Protein AF-A0Y1J6-F1 (afdb_monomer)

Structure (mmCIF, N/CA/C/O backbone):
data_AF-A0Y1J6-F1
#
_entry.id   AF-A0Y1J6-F1
#
loop_
_atom_site.group_PDB
_atom_site.id
_atom_site.type_symbol
_atom_site.label_atom_id
_atom_site.label_alt_id
_atom_site.label_comp_id
_atom_site.label_asym_id
_atom_site.label_entity_id
_atom_site.label_seq_id
_atom_site.pdbx_PDB_ins_code
_atom_site.Cartn_x
_atom_site.Cartn_y
_atom_site.Cartn_z
_atom_site.occupancy
_atom_site.B_iso_or_equiv
_atom_site.auth_seq_id
_atom_site.auth_comp_id
_atom_site.auth_asym_id
_atom_site.auth_atom_id
_atom_site.pdbx_PDB_model_num
ATOM 1 N N . MET A 1 1 ? 38.953 28.606 -40.726 1.00 48.06 1 MET A N 1
ATOM 2 C CA . MET A 1 1 ? 37.551 28.859 -40.317 1.00 48.06 1 MET A CA 1
ATOM 3 C C . MET A 1 1 ? 36.926 27.538 -39.871 1.00 48.06 1 MET A C 1
ATOM 5 O O . MET A 1 1 ? 36.083 26.990 -40.555 1.00 48.06 1 MET A O 1
ATOM 9 N N . THR A 1 2 ? 37.411 26.967 -38.768 1.00 53.91 2 THR A N 1
ATOM 10 C CA . THR A 1 2 ? 37.114 25.561 -38.401 1.00 53.91 2 THR A CA 1
ATOM 11 C C . THR A 1 2 ? 36.834 25.373 -36.909 1.00 53.91 2 THR A C 1
ATOM 13 O O . THR A 1 2 ? 36.239 24.378 -36.522 1.00 53.91 2 THR A O 1
ATOM 16 N N . MET A 1 3 ? 37.173 26.354 -36.065 1.00 52.91 3 MET A N 1
ATOM 17 C CA . MET A 1 3 ? 37.076 26.219 -34.605 1.00 52.91 3 MET A CA 1
ATOM 18 C C . MET A 1 3 ? 35.725 26.668 -34.017 1.00 52.91 3 MET A C 1
ATOM 20 O O . MET A 1 3 ? 35.351 26.211 -32.945 1.00 52.91 3 MET A O 1
ATOM 24 N N . ARG A 1 4 ? 34.966 27.523 -34.727 1.00 52.78 4 ARG A N 1
ATOM 25 C CA . ARG A 1 4 ? 33.652 28.041 -34.278 1.00 52.78 4 ARG A CA 1
ATOM 26 C C . ARG A 1 4 ? 32.483 27.077 -34.512 1.00 52.78 4 ARG A C 1
ATOM 28 O O . ARG A 1 4 ? 31.479 27.169 -33.819 1.00 52.78 4 ARG A O 1
ATOM 35 N N . PHE A 1 5 ? 32.611 26.149 -35.463 1.00 53.53 5 PHE A N 1
ATOM 36 C CA . PHE A 1 5 ? 31.568 25.153 -35.745 1.00 53.53 5 PHE A CA 1
ATOM 37 C C . PHE A 1 5 ? 31.567 24.000 -34.732 1.00 53.53 5 PHE A C 1
ATOM 39 O O . PHE A 1 5 ? 30.508 23.480 -34.400 1.00 53.53 5 PHE A O 1
ATOM 46 N N . ILE A 1 6 ? 32.735 23.647 -34.184 1.00 56.94 6 ILE A N 1
ATOM 47 C CA . ILE A 1 6 ? 32.866 22.564 -33.197 1.00 56.94 6 ILE A CA 1
ATOM 48 C C . ILE A 1 6 ? 32.250 22.976 -31.852 1.00 56.94 6 ILE A C 1
ATOM 50 O O . ILE A 1 6 ? 31.594 22.170 -31.200 1.00 56.94 6 ILE A O 1
ATOM 54 N N . THR A 1 7 ? 32.382 24.246 -31.460 1.00 55.66 7 THR A N 1
ATOM 55 C CA . THR A 1 7 ? 31.816 24.762 -30.201 1.00 55.66 7 THR A CA 1
ATOM 56 C C . THR A 1 7 ? 30.287 24.768 -30.205 1.00 55.66 7 THR A C 1
ATOM 58 O O . THR A 1 7 ? 29.681 24.489 -29.178 1.00 55.66 7 THR A O 1
ATOM 61 N N . LEU A 1 8 ? 29.658 25.025 -31.357 1.00 53.34 8 LEU A N 1
ATOM 62 C CA . LEU A 1 8 ? 28.199 24.974 -31.508 1.00 53.34 8 LEU A CA 1
ATOM 63 C C . LEU A 1 8 ? 27.651 23.540 -31.518 1.00 53.34 8 LEU A C 1
ATOM 65 O O . LEU A 1 8 ? 26.536 23.327 -31.052 1.00 53.34 8 LEU A O 1
ATOM 69 N N . LEU A 1 9 ? 28.432 22.551 -31.970 1.00 50.94 9 LEU A N 1
ATOM 70 C CA . LEU A 1 9 ? 28.011 21.144 -31.975 1.00 50.94 9 LEU A CA 1
ATOM 71 C C . LEU A 1 9 ? 27.946 20.536 -30.561 1.00 50.94 9 LEU A C 1
ATOM 73 O O . LEU A 1 9 ? 27.081 19.708 -30.288 1.00 50.94 9 LEU A O 1
ATOM 77 N N . PHE A 1 10 ? 28.813 20.979 -29.644 1.00 53.00 10 PHE A N 1
ATOM 78 C CA . PHE A 1 10 ? 28.812 20.513 -28.250 1.00 53.00 10 PHE A CA 1
ATOM 79 C C . PHE A 1 10 ? 27.640 21.051 -27.413 1.00 53.00 10 PHE A C 1
ATOM 81 O O . PHE A 1 10 ? 27.283 20.440 -26.410 1.00 53.00 10 PHE A O 1
ATOM 88 N N . ILE A 1 11 ? 27.009 22.155 -27.826 1.00 54.38 11 ILE A N 1
ATOM 89 C CA . ILE A 1 11 ? 25.882 22.761 -27.094 1.00 54.38 11 ILE A CA 1
ATOM 90 C C . ILE A 1 11 ? 24.566 22.005 -27.357 1.00 54.38 11 ILE A C 1
ATOM 92 O O . ILE A 1 11 ? 23.666 22.041 -26.526 1.00 54.38 11 ILE A O 1
ATOM 96 N N . PHE A 1 12 ? 24.460 21.256 -28.460 1.00 49.25 12 PHE A N 1
ATOM 97 C CA . PHE A 1 12 ? 23.257 20.471 -28.771 1.00 49.25 12 PHE A CA 1
ATOM 98 C C . PHE A 1 12 ? 23.216 19.081 -28.115 1.00 49.25 12 PHE A C 1
ATOM 100 O O . PHE A 1 12 ? 22.164 18.448 -28.121 1.00 49.25 12 PHE A O 1
ATOM 107 N N . PHE A 1 13 ? 24.313 18.612 -27.508 1.00 49.22 13 PHE A N 1
ATOM 108 C CA . PHE A 1 13 ? 24.362 17.309 -26.824 1.00 49.22 13 PHE A CA 1
ATOM 109 C C . PHE A 1 13 ? 24.054 17.365 -25.317 1.00 49.22 13 PHE A C 1
ATOM 111 O O . PHE A 1 13 ? 23.983 16.321 -24.677 1.00 49.22 13 PHE A O 1
ATOM 118 N N . SER A 1 14 ? 23.848 18.547 -24.729 1.00 48.97 14 SER A N 1
ATOM 119 C CA . SER A 1 14 ? 23.597 18.691 -23.283 1.00 48.97 14 SER A CA 1
ATOM 120 C C . SER A 1 14 ? 22.126 18.559 -22.874 1.00 48.97 14 SER A C 1
ATOM 122 O O . SER A 1 14 ? 21.812 18.632 -21.687 1.00 48.97 14 SER A O 1
ATOM 124 N N . ALA A 1 15 ? 21.207 18.363 -23.820 1.00 54.06 15 ALA A N 1
ATOM 125 C CA . ALA A 1 15 ? 19.787 18.574 -23.576 1.00 54.06 15 ALA A CA 1
ATOM 126 C C . ALA A 1 15 ? 18.942 17.295 -23.575 1.00 54.06 15 ALA A C 1
ATOM 128 O O . ALA A 1 15 ? 17.919 17.315 -24.235 1.00 54.06 15 ALA A O 1
ATOM 129 N N . GLN A 1 16 ? 19.313 16.228 -22.849 1.00 51.94 16 GLN A N 1
ATOM 130 C CA . GLN A 1 16 ? 18.359 15.203 -22.359 1.00 51.94 16 GLN A CA 1
ATOM 131 C C . GLN A 1 16 ? 18.864 14.510 -21.079 1.00 51.94 16 GLN A C 1
ATOM 133 O O . GLN A 1 16 ? 18.889 13.287 -20.989 1.00 51.94 16 GLN A O 1
ATOM 138 N N . VAL A 1 17 ? 19.248 15.266 -20.046 1.00 52.53 17 VAL A N 1
ATOM 139 C CA . VAL A 1 17 ? 19.190 14.701 -18.687 1.00 52.53 17 VAL A CA 1
ATOM 140 C C . VAL A 1 17 ? 17.730 14.810 -18.253 1.00 52.53 17 VAL A C 1
ATOM 142 O O . VAL A 1 17 ? 17.338 15.766 -17.589 1.00 52.53 17 VAL A O 1
ATOM 145 N N . LEU A 1 18 ? 16.892 13.876 -18.713 1.00 56.00 18 LEU A N 1
ATOM 146 C CA . LEU A 1 18 ? 15.540 13.681 -18.186 1.00 56.00 18 LEU A CA 1
ATOM 147 C C . LEU A 1 18 ? 15.687 13.106 -16.772 1.00 56.00 18 LEU A C 1
ATOM 149 O O . LEU A 1 18 ? 15.519 11.916 -16.539 1.00 56.00 18 LEU A O 1
ATOM 153 N N . ALA A 1 19 ? 16.092 13.952 -15.826 1.00 59.06 19 ALA A N 1
ATOM 154 C CA . ALA A 1 19 ? 15.941 13.653 -14.416 1.00 59.06 19 ALA A CA 1
ATOM 155 C C . ALA A 1 19 ? 14.443 13.701 -14.125 1.00 59.06 19 ALA A C 1
ATOM 157 O O . ALA A 1 19 ? 13.780 14.708 -14.379 1.00 59.06 19 ALA A O 1
ATOM 158 N N . CYS A 1 20 ? 13.890 12.596 -13.652 1.00 66.75 20 CYS A N 1
ATOM 159 C CA . CYS A 1 20 ? 12.487 12.559 -13.318 1.00 66.75 20 CYS A CA 1
ATOM 160 C C . CYS A 1 20 ? 12.248 13.335 -12.005 1.00 66.75 20 CYS A C 1
ATOM 162 O O . CYS A 1 20 ? 12.840 13.029 -10.972 1.00 66.75 20 CYS A O 1
ATOM 164 N N . PHE A 1 21 ? 11.425 14.389 -12.065 1.00 69.94 21 PHE A N 1
ATOM 165 C CA . PHE A 1 21 ?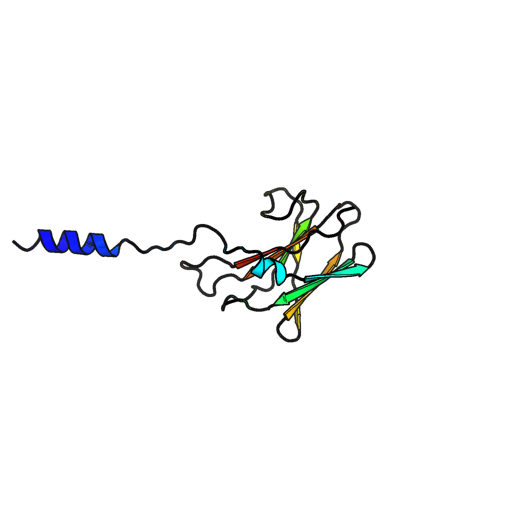 11.213 15.329 -10.952 1.00 69.94 21 PHE A CA 1
ATOM 166 C C . PHE A 1 21 ? 10.139 14.875 -9.953 1.00 69.94 21 PHE A C 1
ATOM 168 O O . PHE A 1 21 ? 10.092 15.395 -8.839 1.00 69.94 21 PHE A O 1
ATOM 175 N N . ALA A 1 22 ? 9.263 13.942 -10.340 1.00 80.75 22 ALA A N 1
ATOM 176 C CA . ALA A 1 22 ? 8.158 13.480 -9.508 1.00 80.75 22 ALA A CA 1
ATOM 177 C C . ALA A 1 22 ? 7.714 12.056 -9.886 1.00 80.75 22 ALA A C 1
ATOM 179 O O . ALA A 1 22 ? 7.733 11.719 -11.071 1.00 80.75 22 ALA A O 1
ATOM 180 N N . PRO A 1 23 ? 7.270 11.238 -8.913 1.00 85.81 23 PRO A N 1
ATOM 181 C CA . PRO A 1 23 ? 6.739 9.906 -9.180 1.00 85.81 23 PRO A CA 1
ATOM 182 C C . PRO A 1 23 ? 5.580 9.912 -10.176 1.00 85.81 23 PRO A C 1
ATOM 184 O O . PRO A 1 23 ? 4.790 10.855 -10.216 1.00 85.81 23 PRO A O 1
ATOM 187 N N . ILE A 1 24 ? 5.451 8.822 -10.929 1.00 91.00 24 ILE A N 1
ATOM 188 C CA . ILE A 1 24 ? 4.322 8.600 -11.834 1.00 91.00 24 ILE A CA 1
ATOM 189 C C . ILE A 1 24 ? 3.114 8.188 -10.980 1.00 91.00 24 ILE A C 1
ATOM 191 O O . ILE A 1 24 ? 3.209 7.250 -10.190 1.00 91.00 24 ILE A O 1
ATOM 195 N N . GLN A 1 25 ? 1.997 8.904 -11.112 1.00 92.44 25 GLN A N 1
ATOM 196 C CA . GLN A 1 25 ? 0.768 8.713 -10.330 1.00 92.44 25 GLN A CA 1
ATOM 197 C C . GLN A 1 25 ? -0.454 8.798 -11.248 1.00 92.44 25 GLN A C 1
ATOM 199 O O . GLN A 1 25 ? -0.391 9.454 -12.288 1.00 92.44 25 GLN A O 1
ATOM 204 N N . GLY A 1 26 ? -1.565 8.178 -10.850 1.00 93.19 26 GLY A N 1
ATOM 205 C CA . GLY A 1 26 ? -2.795 8.149 -11.641 1.00 93.19 26 GLY A CA 1
ATOM 206 C C . GLY A 1 26 ? -3.842 7.207 -11.051 1.00 93.19 26 GLY A C 1
ATOM 207 O O . GLY A 1 26 ? -3.508 6.267 -10.323 1.00 93.19 26 GLY A O 1
ATOM 208 N N . GLU A 1 27 ? -5.117 7.453 -11.361 1.00 95.12 27 GLU A N 1
ATOM 209 C CA . GLU A 1 27 ? -6.235 6.619 -10.894 1.00 95.12 27 GLU A CA 1
ATOM 210 C C . GLU A 1 27 ? -6.100 5.165 -11.363 1.00 95.12 27 GLU A C 1
ATOM 212 O O . GLU A 1 27 ? -6.519 4.237 -10.669 1.00 95.12 27 GLU A O 1
ATOM 217 N N . GLU A 1 28 ? -5.469 4.955 -12.518 1.00 96.50 28 GLU A N 1
ATOM 218 C CA . GLU A 1 28 ? -5.164 3.640 -13.064 1.00 96.50 28 GLU A CA 1
ATOM 219 C C . GLU A 1 28 ? -4.228 2.824 -12.165 1.00 96.50 28 GLU A C 1
ATOM 221 O O . GLU A 1 28 ? -4.359 1.603 -12.125 1.00 96.50 28 GLU A O 1
ATOM 226 N N . PHE A 1 29 ? -3.331 3.470 -11.412 1.00 96.19 29 PHE A N 1
ATOM 227 C CA . PHE A 1 29 ? -2.421 2.804 -10.476 1.00 96.19 29 PHE A CA 1
ATOM 228 C C . PHE A 1 29 ? -3.056 2.641 -9.094 1.00 96.19 29 PHE A C 1
ATOM 230 O O . PHE A 1 29 ? -2.893 1.597 -8.461 1.00 96.19 29 PHE A O 1
ATOM 237 N N . ASP A 1 30 ? -3.846 3.621 -8.653 1.00 96.62 30 ASP A N 1
ATOM 238 C CA . ASP A 1 30 ? -4.653 3.524 -7.431 1.00 96.62 30 ASP A CA 1
ATOM 239 C C . ASP A 1 30 ? -5.616 2.331 -7.483 1.00 96.62 30 ASP A C 1
ATOM 241 O O . ASP A 1 30 ? -5.766 1.592 -6.508 1.00 96.62 30 ASP A O 1
ATOM 245 N N . ALA A 1 31 ? -6.240 2.101 -8.642 1.00 97.00 31 ALA A N 1
ATOM 246 C CA . ALA A 1 31 ? -7.169 0.995 -8.859 1.00 97.00 31 ALA A CA 1
ATOM 247 C C . ALA A 1 31 ? -6.524 -0.395 -8.694 1.00 97.00 31 ALA A C 1
ATOM 249 O O . ALA A 1 31 ? -7.236 -1.373 -8.453 1.00 97.00 31 ALA A O 1
ATOM 250 N N . LEU A 1 32 ? -5.194 -0.495 -8.796 1.00 97.50 32 LEU A N 1
ATOM 251 C CA . LEU A 1 32 ? -4.454 -1.748 -8.624 1.00 97.50 32 LEU A CA 1
ATOM 252 C C . LEU A 1 32 ? -4.259 -2.128 -7.153 1.00 97.50 32 LEU A C 1
ATOM 254 O O . LEU A 1 32 ? -3.969 -3.291 -6.866 1.00 97.50 32 LEU A O 1
ATOM 258 N N . VAL A 1 33 ? -4.399 -1.175 -6.226 1.00 97.62 33 VAL A N 1
ATOM 259 C CA . VAL A 1 33 ? -4.164 -1.389 -4.794 1.00 97.62 33 VAL A CA 1
ATOM 260 C C . VAL A 1 33 ? -5.482 -1.698 -4.095 1.00 97.62 33 VAL A C 1
ATOM 262 O O . VAL A 1 33 ? -6.243 -0.814 -3.691 1.00 97.62 33 VAL A O 1
ATOM 265 N N . VAL A 1 34 ? -5.753 -2.989 -3.922 1.00 97.75 34 VAL A N 1
ATOM 266 C CA . VAL A 1 34 ? -7.015 -3.475 -3.365 1.00 97.75 34 VAL A CA 1
ATOM 267 C C . VAL A 1 34 ? -6.858 -3.750 -1.876 1.00 97.75 34 VAL A C 1
ATOM 269 O O . VAL A 1 34 ? -5.981 -4.507 -1.465 1.00 97.75 34 VAL A O 1
ATOM 272 N N . ILE A 1 35 ? -7.751 -3.180 -1.063 1.00 97.44 35 ILE A N 1
ATOM 273 C CA . ILE A 1 35 ? -7.876 -3.491 0.365 1.00 97.44 35 ILE A CA 1
ATOM 274 C C . ILE A 1 35 ? -9.236 -4.126 0.626 1.00 97.44 35 ILE A C 1
ATOM 276 O O . ILE A 1 35 ? -10.267 -3.615 0.192 1.00 97.44 35 ILE A O 1
ATOM 280 N N . THR A 1 36 ? -9.234 -5.217 1.385 1.00 97.38 36 THR A N 1
ATOM 281 C CA . THR A 1 36 ? -10.436 -5.917 1.840 1.00 97.38 36 THR A CA 1
ATOM 282 C C . THR A 1 36 ? -10.448 -5.971 3.363 1.00 97.38 36 THR A C 1
ATOM 284 O O . THR A 1 36 ? -9.455 -6.336 3.990 1.00 97.38 36 THR A O 1
ATOM 287 N N . LYS A 1 37 ? -11.574 -5.607 3.983 1.00 96.56 37 LYS A N 1
ATOM 288 C CA . LYS A 1 37 ? -11.756 -5.734 5.434 1.00 96.56 37 LYS A CA 1
ATOM 289 C C . LYS A 1 37 ? -12.027 -7.198 5.780 1.00 96.56 37 LYS A C 1
ATOM 291 O O . LYS A 1 37 ? -12.987 -7.772 5.278 1.00 96.56 37 LYS A O 1
ATOM 296 N N . ILE A 1 38 ? -11.202 -7.772 6.650 1.00 97.25 38 ILE A N 1
ATOM 297 C CA . ILE A 1 38 ? -11.288 -9.180 7.080 1.00 97.25 38 ILE A CA 1
ATOM 298 C C . ILE A 1 38 ? -11.563 -9.326 8.583 1.00 97.25 38 ILE A C 1
ATOM 300 O O . ILE A 1 38 ? -11.759 -10.428 9.082 1.00 97.25 38 ILE A O 1
ATOM 304 N N . GLY A 1 39 ? -11.610 -8.215 9.320 1.00 94.19 39 GLY A N 1
ATOM 305 C CA . GLY A 1 39 ? -11.979 -8.199 10.730 1.00 94.19 39 GLY A CA 1
ATOM 306 C C . GLY A 1 39 ? -12.140 -6.786 11.281 1.00 94.19 39 GLY A C 1
ATOM 307 O O . GLY A 1 39 ? -12.093 -5.790 10.550 1.00 94.19 39 GLY A O 1
ATOM 308 N N . LYS A 1 40 ? -12.326 -6.681 12.600 1.00 91.94 40 LYS A N 1
ATOM 309 C CA . LYS A 1 40 ? -12.337 -5.383 13.285 1.00 91.94 40 LYS A CA 1
ATOM 310 C C . LYS A 1 40 ? -10.939 -4.773 13.202 1.00 91.94 40 LYS A C 1
ATOM 312 O O . LYS A 1 40 ? -9.992 -5.351 13.720 1.00 91.94 40 LYS A O 1
ATOM 317 N N . ASN A 1 41 ? -10.828 -3.629 12.531 1.00 93.00 41 ASN A N 1
ATOM 318 C CA . ASN A 1 41 ? -9.566 -2.944 12.239 1.00 93.00 41 ASN A CA 1
ATOM 319 C C . ASN A 1 41 ? -8.516 -3.817 11.524 1.00 93.00 41 ASN A C 1
ATOM 321 O O . ASN A 1 41 ? -7.345 -3.445 11.503 1.00 93.00 41 ASN A O 1
ATOM 325 N N . HIS A 1 42 ? -8.919 -4.948 10.937 1.00 96.56 42 HIS A N 1
ATOM 326 C CA . HIS A 1 42 ? -8.025 -5.904 10.290 1.00 96.56 42 HIS A CA 1
ATOM 327 C C . HIS A 1 42 ? -8.344 -6.001 8.799 1.00 96.56 42 HIS A C 1
ATOM 329 O O . HIS A 1 42 ? -9.508 -6.165 8.410 1.00 96.56 42 HIS A O 1
ATOM 335 N N . TYR A 1 43 ? -7.308 -5.882 7.974 1.00 97.75 43 TYR A N 1
ATOM 336 C CA . TYR A 1 43 ? -7.429 -5.709 6.536 1.00 97.75 43 TYR A CA 1
ATOM 337 C C . TYR A 1 43 ? -6.408 -6.580 5.807 1.00 97.75 43 TYR A C 1
ATOM 339 O O . TYR A 1 43 ? -5.233 -6.595 6.167 1.00 97.75 43 TYR A O 1
ATOM 347 N N . SER A 1 44 ? -6.848 -7.254 4.748 1.00 97.75 44 SER A N 1
ATOM 348 C CA . SER A 1 44 ? -5.963 -7.862 3.758 1.00 97.75 44 SER A CA 1
ATOM 349 C C . SER A 1 44 ? -5.781 -6.913 2.583 1.00 97.75 44 SER A C 1
ATOM 351 O O . SER A 1 44 ? -6.708 -6.185 2.220 1.00 97.75 44 SER A O 1
ATOM 353 N N . TYR A 1 45 ? -4.623 -6.961 1.942 1.00 98.06 45 TYR A N 1
ATOM 354 C CA . TYR A 1 45 ? -4.343 -6.173 0.751 1.00 98.06 45 TYR A CA 1
ATOM 355 C C . TYR A 1 45 ? -3.676 -7.007 -0.333 1.00 98.06 45 TYR A C 1
ATOM 357 O O . TYR A 1 45 ? -2.946 -7.960 -0.045 1.00 98.06 45 TYR A O 1
ATOM 365 N N . GLU A 1 46 ? -3.923 -6.628 -1.583 1.00 98.06 46 GLU A N 1
ATOM 366 C CA . GLU A 1 46 ? -3.224 -7.180 -2.734 1.00 98.06 46 GLU A CA 1
ATOM 367 C C . GLU A 1 46 ? -3.009 -6.146 -3.842 1.00 98.06 46 GLU A C 1
ATOM 369 O O . GLU A 1 46 ? -3.792 -5.209 -3.996 1.00 98.06 46 GLU A O 1
ATOM 374 N N . PHE A 1 47 ? -1.939 -6.340 -4.612 1.00 98.12 47 PHE A N 1
ATOM 375 C CA . PHE A 1 47 ? -1.608 -5.555 -5.801 1.00 98.12 47 PHE A CA 1
ATOM 376 C C . PHE A 1 47 ? -0.665 -6.348 -6.733 1.00 98.12 47 PHE A C 1
ATOM 378 O O . PHE A 1 47 ? -0.102 -7.370 -6.320 1.00 98.12 47 PHE A O 1
ATOM 385 N N . PRO A 1 48 ? -0.496 -5.939 -8.003 1.00 97.25 48 PRO A N 1
ATOM 386 C CA . PRO A 1 48 ? 0.415 -6.598 -8.940 1.00 97.25 48 PRO A CA 1
ATOM 387 C C . PRO A 1 48 ? 1.881 -6.518 -8.502 1.00 97.25 48 PRO A C 1
ATOM 389 O O . PRO A 1 48 ? 2.345 -5.474 -8.048 1.00 97.25 48 PRO A O 1
ATOM 392 N N . LEU A 1 49 ? 2.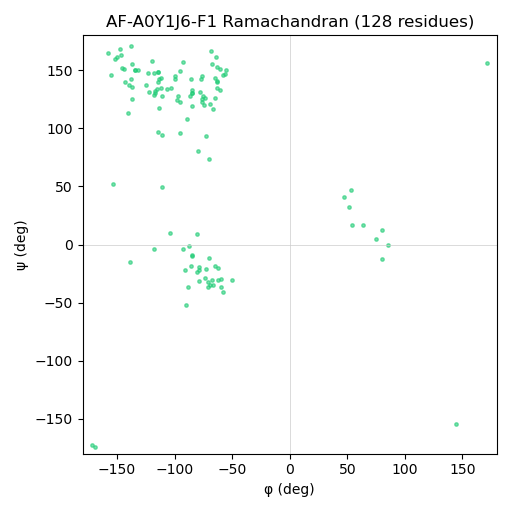642 -7.597 -8.701 1.00 96.31 49 LEU A N 1
ATOM 393 C CA . LEU A 1 49 ? 4.094 -7.585 -8.483 1.00 96.31 49 LEU A CA 1
ATOM 394 C C . LEU A 1 49 ? 4.810 -6.559 -9.373 1.00 96.31 49 LEU A C 1
ATOM 396 O O . LEU A 1 49 ? 5.776 -5.928 -8.943 1.00 96.31 49 LEU A O 1
ATOM 400 N N . GLU A 1 50 ? 4.328 -6.405 -10.602 1.00 95.44 50 GLU A N 1
ATOM 401 C CA . GLU A 1 50 ? 4.941 -5.585 -11.638 1.00 95.44 50 GLU A CA 1
ATOM 402 C C . GLU A 1 50 ? 3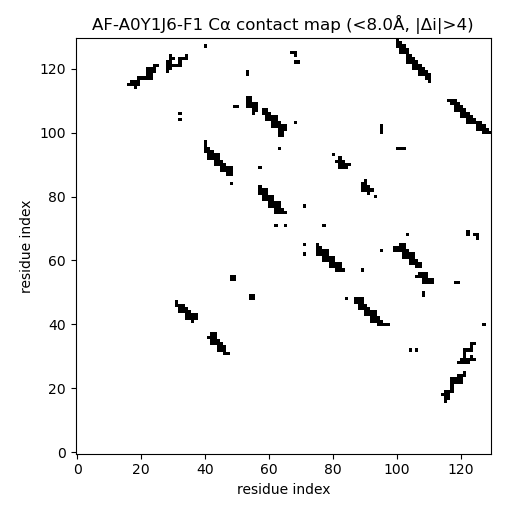.877 -4.783 -12.393 1.00 95.44 50 GLU A C 1
ATOM 404 O O . GLU A 1 50 ? 2.782 -5.286 -12.656 1.00 95.44 50 GLU A O 1
ATOM 409 N N . VAL A 1 51 ? 4.212 -3.544 -12.750 1.00 94.38 51 VAL A N 1
ATOM 410 C CA . VAL A 1 51 ? 3.385 -2.647 -13.564 1.00 94.38 51 VAL A CA 1
ATOM 411 C C . VAL A 1 51 ? 4.282 -1.961 -14.588 1.00 94.38 51 VAL A C 1
ATOM 413 O O . VAL A 1 51 ? 5.272 -1.341 -14.221 1.00 94.38 51 VAL A O 1
ATOM 416 N N . ASN A 1 52 ? 3.952 -2.057 -15.879 1.00 91.75 52 ASN A N 1
ATOM 417 C CA . ASN A 1 52 ? 4.701 -1.412 -16.971 1.00 91.75 52 ASN A CA 1
ATOM 418 C C . ASN A 1 52 ? 6.224 -1.694 -16.963 1.00 91.75 52 ASN A C 1
ATOM 420 O O . ASN A 1 52 ? 7.011 -0.833 -17.350 1.00 91.75 52 ASN A O 1
ATOM 424 N N . GLY A 1 53 ? 6.653 -2.878 -16.507 1.00 89.38 53 GLY A N 1
ATOM 425 C CA . GLY A 1 53 ? 8.074 -3.233 -16.381 1.00 89.38 53 GLY A CA 1
ATOM 426 C C . GLY A 1 53 ? 8.743 -2.797 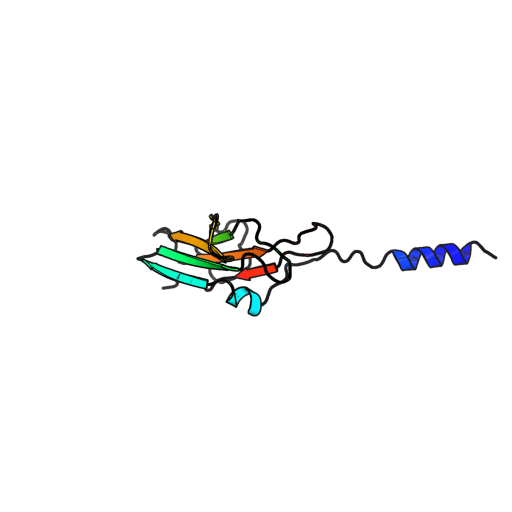-15.070 1.00 89.38 53 GLY A C 1
ATOM 427 O O . GLY A 1 53 ? 9.930 -3.063 -14.878 1.00 89.38 53 GLY A O 1
ATOM 428 N N . TYR A 1 54 ? 8.009 -2.142 -14.166 1.00 92.62 54 TYR A N 1
ATOM 429 C CA . TYR A 1 54 ? 8.478 -1.721 -12.846 1.00 92.62 54 TYR A CA 1
ATOM 430 C C . TYR A 1 54 ? 8.034 -2.733 -11.797 1.00 92.62 54 TYR A C 1
ATOM 432 O O . TYR A 1 54 ? 6.842 -3.009 -11.665 1.00 92.62 54 TYR A O 1
ATOM 440 N N . LYS A 1 55 ? 8.981 -3.273 -11.028 1.00 93.06 55 LYS A N 1
ATOM 441 C CA . LYS A 1 55 ? 8.727 -4.321 -10.032 1.00 93.06 55 LYS A CA 1
ATOM 442 C C . LYS A 1 55 ? 8.727 -3.730 -8.627 1.00 93.06 55 LYS A C 1
ATOM 444 O O . LYS A 1 55 ? 9.626 -2.968 -8.293 1.00 93.06 55 LYS A O 1
ATOM 449 N N . ASN A 1 56 ? 7.752 -4.099 -7.796 1.00 93.75 56 ASN A N 1
ATOM 450 C CA . ASN A 1 56 ? 7.734 -3.685 -6.393 1.00 93.75 56 ASN A CA 1
ATOM 451 C C . ASN A 1 56 ? 8.959 -4.264 -5.664 1.00 93.75 56 ASN A C 1
ATOM 453 O O . ASN A 1 56 ? 9.337 -5.418 -5.873 1.00 93.75 56 ASN A O 1
ATOM 457 N N . ASP A 1 57 ? 9.562 -3.467 -4.787 1.00 87.56 57 ASP A N 1
ATOM 458 C CA . ASP A 1 57 ? 10.766 -3.807 -4.019 1.00 87.56 57 ASP A CA 1
ATOM 459 C C . ASP A 1 57 ? 10.481 -4.672 -2.776 1.00 87.56 57 ASP A C 1
ATOM 461 O O . ASP A 1 57 ? 11.362 -4.902 -1.946 1.00 87.56 57 ASP A O 1
ATOM 465 N N . GLY A 1 58 ? 9.248 -5.164 -2.636 1.00 89.62 58 GLY A N 1
ATOM 466 C CA . GLY A 1 58 ? 8.802 -5.920 -1.474 1.00 89.62 58 GLY A CA 1
ATOM 467 C C . GLY A 1 58 ? 8.441 -5.040 -0.280 1.00 89.62 58 GLY A C 1
ATOM 468 O O . GLY A 1 58 ? 8.267 -5.572 0.818 1.00 89.62 58 GLY A O 1
ATOM 469 N N . LYS A 1 59 ? 8.318 -3.720 -0.468 1.00 93.12 59 LYS A N 1
ATOM 470 C CA . LYS A 1 59 ? 7.894 -2.782 0.570 1.00 93.12 59 LYS A CA 1
ATOM 471 C C . LYS A 1 59 ? 6.604 -2.074 0.194 1.00 93.12 59 LYS A C 1
ATOM 473 O O . LYS A 1 59 ? 6.311 -1.791 -0.968 1.00 93.12 59 LYS A O 1
ATOM 478 N N . VAL A 1 60 ? 5.827 -1.784 1.227 1.00 95.69 60 VAL A N 1
ATOM 479 C CA . VAL A 1 60 ? 4.606 -0.986 1.165 1.00 95.69 60 VAL A CA 1
ATOM 480 C C . VAL A 1 60 ? 4.588 -0.093 2.388 1.00 95.69 60 VAL A C 1
ATOM 482 O O . VAL A 1 60 ? 4.885 -0.545 3.496 1.00 95.69 60 VAL A O 1
ATOM 485 N N . THR A 1 61 ? 4.212 1.165 2.214 1.00 95.81 61 THR A N 1
ATOM 486 C CA . THR A 1 61 ? 4.026 2.070 3.345 1.00 95.81 61 THR A CA 1
ATOM 487 C C . THR A 1 61 ? 2.560 2.082 3.751 1.00 95.81 61 THR A C 1
ATOM 489 O O . THR A 1 61 ? 1.683 2.402 2.956 1.00 95.81 61 THR A O 1
ATOM 492 N N . LEU A 1 62 ? 2.290 1.753 5.008 1.00 96.19 62 LEU A N 1
ATOM 493 C CA . LEU A 1 62 ? 1.006 1.964 5.660 1.00 96.19 62 LEU A CA 1
ATOM 494 C C . LEU A 1 62 ? 1.010 3.352 6.297 1.00 96.19 62 LEU A C 1
ATOM 496 O O . LEU A 1 62 ? 1.693 3.568 7.299 1.00 96.19 62 LEU A O 1
ATOM 500 N N . ALA A 1 63 ? 0.254 4.281 5.723 1.00 95.44 63 ALA A N 1
ATOM 501 C CA . ALA A 1 63 ? 0.024 5.598 6.297 1.00 95.44 63 ALA A CA 1
ATOM 502 C C . ALA A 1 63 ? -1.134 5.521 7.299 1.00 95.44 63 ALA A C 1
ATOM 504 O O . ALA A 1 63 ? -2.189 4.977 6.972 1.00 95.44 63 ALA A O 1
ATOM 505 N N . LEU A 1 64 ? -0.948 6.054 8.507 1.00 93.88 64 LEU A N 1
ATOM 506 C CA . LEU A 1 64 ? -1.932 6.029 9.592 1.00 93.88 64 LEU A CA 1
ATOM 507 C C . LEU A 1 64 ? -2.406 7.450 9.914 1.00 93.88 64 LEU A C 1
ATOM 509 O O . LEU A 1 64 ? -1.655 8.413 9.765 1.00 93.88 64 LEU A O 1
ATOM 513 N N . SER A 1 65 ? -3.657 7.581 10.352 1.00 89.62 65 SER A N 1
ATOM 514 C CA . SER A 1 65 ? -4.272 8.837 10.815 1.00 89.62 65 SER A CA 1
ATOM 515 C C . SER A 1 65 ? -4.042 10.039 9.892 1.00 89.62 65 SER A C 1
ATOM 517 O O . SER A 1 65 ? -3.807 11.162 10.341 1.00 89.62 65 SER A O 1
ATOM 519 N N . GLN A 1 66 ? -4.127 9.803 8.585 1.00 85.31 66 GLN A N 1
ATOM 520 C CA . GLN A 1 66 ? -4.023 10.843 7.571 1.00 85.31 66 GLN A CA 1
ATOM 521 C C . GLN A 1 66 ? -5.386 11.490 7.328 1.00 85.31 66 GLN A C 1
ATOM 523 O O . GLN A 1 66 ? -6.417 10.823 7.324 1.00 85.31 66 GLN A O 1
ATOM 528 N N . LYS A 1 67 ? -5.424 12.805 7.103 1.00 81.81 67 LYS A N 1
ATOM 529 C CA . LYS A 1 67 ? -6.692 13.486 6.782 1.00 81.81 67 LYS A CA 1
ATOM 530 C C . LYS A 1 67 ? -7.217 13.100 5.399 1.00 81.81 67 LYS A C 1
ATOM 532 O O . LYS A 1 67 ? -8.424 13.005 5.209 1.00 81.81 67 LYS A O 1
ATOM 537 N N . GLU A 1 68 ? -6.306 12.872 4.463 1.00 84.94 68 GLU A N 1
ATOM 538 C CA . GLU A 1 68 ? -6.591 12.561 3.068 1.00 84.94 68 GLU A CA 1
ATOM 539 C C . GLU A 1 68 ? -5.524 11.622 2.494 1.00 84.94 68 GLU A C 1
ATOM 541 O O . GLU A 1 68 ? -4.495 11.374 3.128 1.00 84.94 68 GLU A O 1
ATOM 546 N N . ARG A 1 69 ? -5.789 11.072 1.305 1.00 86.69 69 ARG A N 1
ATOM 547 C CA . ARG A 1 69 ? -4.812 10.262 0.566 1.00 86.69 69 ARG A CA 1
ATOM 548 C C . ARG A 1 69 ? -3.760 11.163 -0.074 1.00 86.69 69 ARG A C 1
ATOM 550 O O . ARG A 1 69 ? -4.099 12.236 -0.560 1.00 86.69 69 ARG A O 1
ATOM 557 N N . GLY A 1 70 ? -2.521 10.687 -0.144 1.00 81.75 70 GLY A N 1
ATOM 558 C CA . GLY A 1 70 ? -1.437 11.371 -0.847 1.00 81.75 70 GLY A CA 1
ATOM 559 C C . GLY A 1 70 ? -0.091 11.205 -0.154 1.00 81.75 70 GLY A C 1
ATOM 560 O O . GLY A 1 70 ? 0.143 10.227 0.558 1.00 81.75 70 GLY A O 1
ATOM 561 N N . SER A 1 71 ? 0.804 12.168 -0.372 1.00 73.62 71 SER A N 1
ATOM 562 C CA . SER A 1 71 ? 2.122 12.193 0.266 1.00 73.62 71 SER A CA 1
ATOM 563 C C . SER A 1 71 ? 2.004 12.264 1.788 1.00 73.62 71 SER A C 1
ATOM 565 O O . SER A 1 71 ? 1.273 13.089 2.335 1.00 73.62 71 SER A O 1
ATOM 567 N N . ILE A 1 72 ? 2.773 11.425 2.480 1.00 77.38 72 ILE A N 1
ATOM 568 C CA . ILE A 1 72 ? 2.834 11.415 3.944 1.00 77.38 72 ILE A CA 1
ATOM 569 C C . ILE A 1 72 ? 3.670 12.613 4.402 1.00 77.38 72 ILE A C 1
ATOM 571 O O . ILE A 1 72 ? 4.804 12.796 3.957 1.00 77.38 72 ILE A O 1
ATOM 575 N N . MET A 1 73 ? 3.138 13.432 5.312 1.00 75.06 73 MET A N 1
ATOM 576 C CA . MET A 1 73 ? 3.941 14.481 5.953 1.00 75.06 73 MET A CA 1
ATOM 577 C C . MET A 1 73 ? 5.056 13.842 6.795 1.00 75.06 73 MET A C 1
ATOM 579 O O . MET A 1 73 ? 4.803 12.853 7.471 1.00 75.06 73 MET A O 1
ATOM 583 N N . ALA A 1 74 ? 6.256 14.428 6.844 1.00 71.88 74 ALA A N 1
ATOM 584 C CA . ALA A 1 74 ? 7.435 13.813 7.482 1.00 71.88 74 ALA A CA 1
ATOM 585 C C . ALA A 1 74 ? 7.218 13.280 8.920 1.00 71.88 74 ALA A C 1
ATOM 587 O O . ALA A 1 74 ? 7.829 12.291 9.307 1.00 71.88 74 ALA A O 1
ATOM 588 N N . ASN A 1 75 ? 6.320 13.902 9.692 1.00 78.12 75 ASN A N 1
ATOM 589 C CA . ASN A 1 75 ? 6.029 13.535 11.086 1.00 78.12 75 ASN A CA 1
ATOM 590 C C . ASN A 1 75 ? 4.707 12.773 11.266 1.00 78.12 75 ASN A C 1
ATOM 592 O O . ASN A 1 75 ? 4.225 12.615 12.386 1.00 78.12 75 ASN A O 1
ATOM 596 N N . SER A 1 76 ? 4.077 12.355 10.173 1.00 84.25 76 SER A N 1
ATOM 597 C CA . SER A 1 76 ? 2.850 11.574 10.228 1.00 84.25 76 SER A CA 1
ATOM 598 C C . SER A 1 76 ? 3.134 10.114 10.583 1.00 84.25 76 SER A C 1
ATOM 600 O O . SER A 1 76 ? 4.127 9.558 10.101 1.00 84.25 76 SER A O 1
ATOM 602 N N . PRO A 1 77 ? 2.271 9.464 11.383 1.00 90.06 77 PRO A N 1
ATOM 603 C CA . PRO A 1 77 ? 2.467 8.072 11.749 1.00 90.06 77 PRO A CA 1
ATOM 604 C C . PRO A 1 77 ? 2.358 7.185 10.505 1.00 90.06 77 PRO A C 1
ATOM 606 O O . PRO A 1 77 ? 1.386 7.237 9.751 1.00 90.06 77 PRO A O 1
ATOM 609 N N . HIS A 1 78 ? 3.386 6.375 10.280 1.00 93.50 78 HIS A N 1
ATOM 610 C CA . HIS A 1 78 ? 3.446 5.432 9.173 1.00 93.50 78 HIS A CA 1
ATOM 611 C C . HIS A 1 78 ? 4.293 4.217 9.550 1.00 93.50 78 HIS A C 1
ATOM 613 O O . HIS A 1 78 ? 5.068 4.247 10.508 1.00 93.50 78 HIS A O 1
ATOM 619 N N . LYS A 1 79 ? 4.129 3.130 8.800 1.00 93.56 79 LYS A N 1
ATOM 620 C CA . LYS A 1 79 ? 4.866 1.884 9.002 1.00 93.56 79 LYS A CA 1
ATOM 621 C C . LYS A 1 79 ? 5.200 1.235 7.665 1.00 93.56 79 LYS A C 1
ATOM 623 O O . LYS A 1 79 ? 4.348 1.177 6.787 1.00 93.56 79 LYS A O 1
ATOM 628 N N . GLU A 1 80 ? 6.403 0.689 7.531 1.00 95.19 80 GLU A N 1
ATOM 629 C CA . GLU A 1 80 ? 6.707 -0.233 6.435 1.00 95.19 80 GLU A CA 1
ATOM 630 C C . GLU A 1 80 ? 6.127 -1.620 6.737 1.00 95.19 80 GLU A C 1
ATOM 632 O O . GLU A 1 80 ? 6.306 -2.175 7.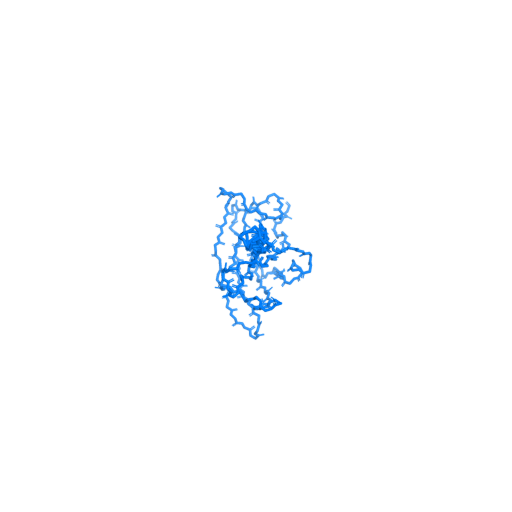828 1.00 95.19 80 GLU A O 1
ATOM 637 N N . ILE A 1 81 ? 5.421 -2.183 5.763 1.00 96.38 81 ILE A N 1
ATOM 638 C CA . ILE A 1 81 ? 4.920 -3.553 5.793 1.00 96.38 81 ILE A CA 1
ATOM 639 C C . ILE A 1 81 ? 5.440 -4.312 4.573 1.00 96.38 81 ILE A C 1
ATOM 641 O O . ILE A 1 81 ? 5.640 -3.744 3.500 1.00 96.38 81 ILE A O 1
ATOM 645 N N . PHE A 1 82 ? 5.670 -5.608 4.762 1.00 96.62 82 PHE A N 1
ATOM 646 C CA . PHE A 1 82 ? 6.385 -6.454 3.810 1.00 96.62 82 PHE A CA 1
ATOM 647 C C . PHE A 1 82 ? 5.429 -7.508 3.243 1.00 96.62 82 PHE A C 1
ATOM 649 O O . PHE A 1 82 ? 5.165 -8.516 3.909 1.00 96.62 82 PHE A O 1
ATOM 656 N N . PRO A 1 83 ? 4.843 -7.271 2.058 1.00 96.69 83 PRO A N 1
ATOM 657 C CA . PRO A 1 83 ? 4.025 -8.270 1.384 1.00 96.69 83 PRO A CA 1
ATOM 658 C C . PRO A 1 83 ? 4.820 -9.514 0.983 1.00 96.69 83 PRO A C 1
ATOM 660 O O . PRO A 1 83 ? 6.042 -9.499 0.846 1.00 96.69 83 PRO A O 1
ATOM 663 N N . LYS A 1 84 ? 4.088 -10.595 0.721 1.00 97.19 84 LYS A N 1
ATOM 664 C CA . LYS A 1 84 ? 4.600 -11.831 0.133 1.00 97.19 84 LYS A CA 1
ATOM 665 C C . LYS A 1 84 ? 4.044 -12.011 -1.269 1.00 97.19 84 LYS A C 1
ATOM 667 O O . LYS A 1 84 ? 2.874 -11.722 -1.518 1.00 97.19 84 LYS A O 1
ATOM 672 N N . GLU A 1 85 ? 4.871 -12.534 -2.162 1.00 96.25 85 GLU A N 1
ATOM 673 C CA . GLU A 1 85 ? 4.430 -12.920 -3.495 1.00 96.25 85 GLU A CA 1
ATOM 674 C C . GLU A 1 85 ? 3.592 -14.205 -3.424 1.00 96.25 85 GLU A C 1
ATOM 676 O O . GLU A 1 85 ? 4.024 -15.220 -2.875 1.00 96.25 85 GLU A O 1
ATOM 681 N N . VAL A 1 86 ? 2.379 -14.159 -3.973 1.00 95.44 86 VAL A N 1
ATOM 682 C CA . VAL A 1 86 ? 1.458 -15.294 -4.085 1.00 95.44 86 VAL A CA 1
ATOM 683 C C . VAL A 1 86 ? 0.770 -15.220 -5.445 1.00 95.44 86 VAL A C 1
ATOM 685 O O . VAL A 1 86 ? -0.038 -14.322 -5.689 1.00 95.44 86 VAL A O 1
ATOM 688 N N . ASN A 1 87 ? 1.055 -16.186 -6.324 1.00 92.88 87 ASN A N 1
ATOM 689 C CA . ASN A 1 87 ? 0.470 -16.291 -7.668 1.00 92.88 87 ASN A CA 1
ATOM 690 C C . ASN A 1 87 ? 0.621 -14.999 -8.504 1.00 92.88 87 ASN A C 1
ATOM 692 O O . ASN A 1 87 ? -0.353 -14.517 -9.082 1.00 92.88 87 ASN A O 1
ATOM 696 N N . GLY A 1 88 ? 1.820 -14.402 -8.527 1.00 89.12 88 GLY A N 1
ATOM 697 C CA . GLY A 1 88 ? 2.115 -13.190 -9.311 1.00 89.12 88 GLY A CA 1
ATOM 698 C C . GLY A 1 88 ? 1.543 -11.882 -8.745 1.00 89.12 88 GLY A C 1
ATOM 699 O O . GLY A 1 88 ? 1.668 -10.827 -9.368 1.00 89.12 88 GLY A O 1
ATOM 700 N N . LYS A 1 89 ? 0.925 -11.925 -7.559 1.00 95.88 89 LYS A N 1
ATOM 701 C CA . LYS A 1 89 ? 0.480 -10.747 -6.808 1.00 95.88 89 LYS A CA 1
ATOM 702 C C . LYS A 1 89 ? 1.265 -10.616 -5.514 1.00 95.88 89 LYS A C 1
ATOM 704 O O . LYS A 1 89 ? 1.601 -11.616 -4.886 1.00 95.88 89 LYS A O 1
ATOM 709 N N . MET A 1 90 ? 1.471 -9.386 -5.077 1.00 97.81 90 MET A N 1
ATOM 710 C CA . MET A 1 90 ? 1.946 -9.090 -3.733 1.00 97.81 90 MET A CA 1
ATOM 711 C C . MET A 1 90 ? 0.747 -9.020 -2.802 1.00 97.81 90 MET A C 1
ATOM 713 O O . MET A 1 90 ? -0.225 -8.324 -3.094 1.00 97.81 90 MET A O 1
ATOM 717 N N . LYS A 1 91 ? 0.798 -9.769 -1.701 1.00 98.06 91 LYS A N 1
ATOM 718 C CA . LYS A 1 91 ? -0.291 -9.864 -0.728 1.00 98.06 91 LYS A CA 1
ATOM 719 C C . LYS A 1 91 ? 0.217 -9.693 0.690 1.00 98.06 91 LYS A C 1
ATOM 721 O O . LYS A 1 91 ? 1.335 -10.092 1.012 1.00 98.06 91 LYS A O 1
ATOM 726 N N . GLY A 1 92 ? -0.626 -9.166 1.560 1.00 97.38 92 GLY A N 1
ATOM 727 C CA . GLY A 1 92 ? -0.350 -9.135 2.986 1.00 97.38 92 GLY A CA 1
ATOM 728 C C . GLY A 1 92 ? -1.568 -8.733 3.793 1.00 97.38 92 GLY A C 1
ATOM 729 O O . GLY A 1 92 ? -2.670 -8.574 3.266 1.00 97.38 92 GLY A O 1
ATOM 730 N N . GLU A 1 93 ? -1.348 -8.563 5.088 1.00 97.69 93 GLU A N 1
ATOM 731 C CA . GLU A 1 93 ? -2.366 -8.133 6.035 1.00 97.69 93 GLU A CA 1
ATOM 732 C C . GLU A 1 93 ? -1.802 -7.039 6.938 1.00 97.69 93 GLU A C 1
ATOM 734 O O . GLU A 1 93 ? -0.599 -6.990 7.212 1.00 97.69 93 GLU A O 1
ATOM 739 N N . PHE A 1 94 ? -2.672 -6.149 7.403 1.00 96.75 94 PHE A N 1
ATOM 740 C CA . PHE A 1 94 ? -2.328 -5.166 8.417 1.00 96.75 94 PHE A CA 1
ATOM 741 C C . PHE A 1 94 ? -3.500 -4.919 9.362 1.00 96.75 94 PHE A C 1
ATOM 743 O O . PHE A 1 94 ? -4.673 -5.016 8.998 1.00 96.75 94 PHE A O 1
ATOM 750 N N . THR A 1 95 ? -3.157 -4.554 10.595 1.00 95.75 95 THR A N 1
ATOM 751 C CA . THR A 1 95 ? -4.113 -4.109 11.608 1.00 95.75 95 THR A CA 1
ATOM 752 C C . THR A 1 95 ? -3.899 -2.629 11.882 1.00 95.75 95 THR A C 1
ATOM 754 O O . THR A 1 95 ? -2.760 -2.195 12.057 1.00 95.75 95 THR A O 1
ATOM 757 N N . ILE A 1 96 ? -4.989 -1.868 11.944 1.00 94.25 96 ILE A N 1
ATOM 758 C CA . ILE A 1 96 ? -4.974 -0.470 12.378 1.00 94.25 96 ILE A CA 1
ATOM 759 C C . ILE A 1 96 ? -5.063 -0.450 13.910 1.00 94.25 96 ILE A C 1
ATOM 761 O O . ILE A 1 96 ? -6.044 -0.962 14.466 1.00 94.25 96 ILE A O 1
ATOM 765 N N . PRO A 1 97 ? -4.058 0.104 14.613 1.00 92.06 97 PRO A N 1
ATOM 766 C CA . PRO A 1 97 ? -4.105 0.241 16.064 1.00 92.06 97 PRO A CA 1
ATOM 767 C C . PRO A 1 97 ? -5.344 1.020 16.521 1.00 92.06 97 PRO A C 1
ATOM 769 O O . PRO A 1 97 ? -5.794 1.938 15.845 1.00 92.06 97 PRO A O 1
ATOM 772 N N . SER A 1 98 ? -5.901 0.688 17.686 1.00 89.31 98 SER A N 1
ATOM 773 C CA . SER A 1 98 ? -7.148 1.301 18.178 1.00 89.31 98 SER A CA 1
ATOM 774 C C . SER A 1 98 ? -7.046 2.7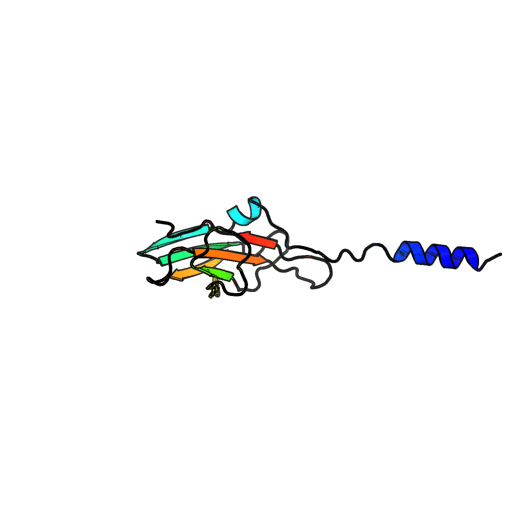98 18.488 1.00 89.31 98 SER A C 1
ATOM 776 O O . SER A 1 98 ? -8.069 3.459 18.620 1.00 89.31 98 SER A O 1
ATOM 778 N N . ASN A 1 99 ? -5.831 3.322 18.655 1.00 89.81 99 ASN A N 1
ATOM 779 C CA . ASN A 1 99 ? -5.557 4.746 18.849 1.00 89.81 99 ASN A CA 1
ATOM 780 C C . ASN A 1 99 ? -5.445 5.524 17.524 1.00 89.81 99 ASN A C 1
ATOM 782 O O . ASN A 1 99 ? -5.363 6.749 17.557 1.00 89.81 99 ASN A O 1
ATOM 786 N N . GLU A 1 100 ? -5.425 4.833 16.384 1.00 90.44 100 GLU A N 1
ATOM 787 C CA . GLU A 1 100 ? -5.366 5.426 15.050 1.00 90.44 100 GLU A CA 1
ATOM 788 C C . GLU A 1 100 ? -6.764 5.448 14.428 1.00 90.44 100 GLU A C 1
ATOM 790 O O . GLU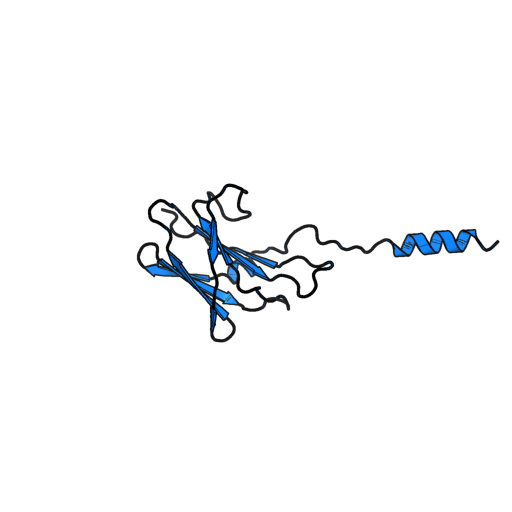 A 1 100 ? -7.575 4.547 14.650 1.00 90.44 100 GLU A O 1
ATOM 795 N N . LYS A 1 101 ? -7.063 6.488 13.645 1.00 86.38 101 LYS A N 1
ATOM 796 C CA . LYS A 1 101 ? -8.417 6.679 13.106 1.00 86.38 101 LYS A CA 1
ATOM 797 C C . LYS A 1 101 ? -8.601 6.005 11.761 1.00 86.38 101 LYS A C 1
ATOM 799 O O . LYS A 1 101 ? -9.523 5.226 11.595 1.00 86.38 101 LYS A O 1
ATOM 804 N N . ASN A 1 102 ? -7.718 6.272 10.812 1.00 90.81 102 ASN A N 1
ATOM 805 C CA . ASN A 1 102 ? -7.822 5.770 9.449 1.00 90.81 102 ASN A CA 1
ATOM 806 C C . ASN A 1 102 ? -6.458 5.306 8.936 1.00 90.81 102 ASN A C 1
ATOM 808 O O . ASN A 1 102 ? -5.433 5.517 9.590 1.00 90.81 102 ASN A O 1
ATOM 812 N N . ALA A 1 103 ? -6.456 4.652 7.779 1.00 94.25 103 ALA A N 1
ATOM 813 C CA . ALA A 1 103 ? -5.225 4.284 7.103 1.00 94.25 103 ALA A CA 1
ATOM 814 C C . ALA A 1 103 ? -5.402 4.194 5.587 1.00 94.25 103 ALA A C 1
ATOM 816 O O . ALA A 1 103 ? -6.513 3.989 5.097 1.00 94.25 103 ALA A O 1
ATOM 817 N N . PHE A 1 104 ? -4.299 4.285 4.853 1.00 95.94 104 PHE A N 1
ATOM 818 C CA . PHE A 1 104 ? -4.211 3.863 3.456 1.00 95.94 104 PHE A CA 1
ATOM 819 C C . PHE A 1 104 ? -2.807 3.323 3.160 1.00 95.94 104 PHE A C 1
ATOM 821 O O . PHE A 1 104 ? -1.867 3.536 3.928 1.00 95.94 104 PHE A O 1
ATOM 828 N N . LEU A 1 105 ? -2.673 2.596 2.056 1.00 96.62 105 LEU A N 1
ATOM 829 C CA . LEU A 1 105 ? -1.409 2.054 1.578 1.00 96.62 105 LEU A CA 1
ATOM 830 C C . LEU A 1 105 ? -0.834 2.929 0.471 1.00 96.62 105 LEU A C 1
ATOM 832 O O . LEU A 1 105 ? -1.567 3.395 -0.401 1.00 96.62 105 LEU A O 1
ATOM 836 N N . ILE A 1 106 ? 0.487 3.067 0.491 1.00 96.31 106 ILE A N 1
ATOM 837 C CA . ILE A 1 106 ? 1.298 3.590 -0.603 1.00 96.31 106 ILE A CA 1
ATOM 838 C C . ILE A 1 106 ? 2.154 2.441 -1.109 1.00 96.31 106 ILE A C 1
ATOM 840 O O . ILE A 1 106 ? 2.977 1.890 -0.373 1.00 96.31 106 ILE A O 1
ATOM 844 N N . VAL A 1 107 ? 1.934 2.076 -2.364 1.00 96.62 107 VAL A N 1
ATOM 845 C CA . VAL A 1 107 ? 2.692 1.044 -3.066 1.00 96.62 107 VAL A CA 1
ATOM 846 C C . VAL A 1 107 ? 3.608 1.728 -4.065 1.00 96.62 107 VAL A C 1
ATOM 848 O O . VAL A 1 107 ? 3.168 2.616 -4.791 1.00 96.62 107 VAL A O 1
ATOM 851 N N . SER A 1 108 ? 4.873 1.314 -4.095 1.00 95.12 108 SER A N 1
ATOM 852 C CA . SER A 1 108 ? 5.875 1.828 -5.025 1.00 95.12 108 SER A CA 1
ATOM 853 C C . SER A 1 108 ? 6.373 0.716 -5.937 1.00 95.12 108 SER A C 1
ATOM 855 O O . SER A 1 108 ? 6.742 -0.361 -5.467 1.00 95.12 108 SER A O 1
ATOM 857 N N . TRP A 1 109 ? 6.417 0.980 -7.236 1.00 95.12 109 TRP A N 1
ATOM 858 C CA . TRP A 1 109 ? 7.154 0.174 -8.201 1.00 95.12 109 TRP A CA 1
ATOM 859 C C . TRP A 1 109 ? 8.338 1.016 -8.690 1.00 95.12 109 TRP A C 1
ATOM 861 O O . TRP A 1 109 ? 8.155 1.858 -9.575 1.00 95.12 109 TRP A O 1
ATOM 871 N N . PRO A 1 110 ? 9.532 0.875 -8.080 1.00 92.19 110 PRO A N 1
ATOM 872 C CA . PRO A 1 110 ? 10.715 1.617 -8.498 1.00 92.19 110 PRO A CA 1
ATOM 873 C C . PRO A 1 110 ? 11.200 1.188 -9.889 1.00 92.19 110 PRO A C 1
ATOM 875 O O . PRO A 1 110 ? 10.922 0.068 -10.336 1.00 92.19 110 PRO A O 1
ATOM 878 N N . PRO A 1 111 ? 11.917 2.075 -10.601 1.00 88.12 111 PRO A N 1
ATOM 879 C CA . PRO A 1 111 ? 12.546 1.714 -11.860 1.00 88.12 111 PRO A CA 1
ATOM 880 C C . PRO A 1 111 ? 13.603 0.634 -11.633 1.00 88.12 111 PRO A C 1
ATOM 882 O O . PRO A 1 111 ? 14.216 0.540 -10.572 1.00 88.12 111 PRO A O 1
ATOM 885 N N . LYS A 1 112 ? 13.849 -0.176 -12.664 1.00 81.88 112 LYS A N 1
ATOM 886 C CA . LYS A 1 112 ? 14.929 -1.170 -12.636 1.00 81.88 112 LYS A CA 1
ATOM 887 C C . LYS A 1 112 ? 16.319 -0.520 -12.622 1.00 81.88 112 LYS A C 1
ATOM 889 O O . LYS A 1 112 ? 17.257 -1.103 -12.089 1.00 81.88 112 LYS A O 1
ATOM 894 N N . GLU A 1 113 ? 16.442 0.652 -13.238 1.00 77.75 113 GLU A N 1
ATOM 895 C CA . GLU A 1 113 ? 17.670 1.440 -13.292 1.00 77.75 113 GLU A CA 1
ATOM 896 C C . GLU A 1 113 ? 17.439 2.781 -12.595 1.00 77.75 113 GLU A C 1
ATOM 898 O O . GLU A 1 113 ? 16.482 3.490 -12.905 1.00 77.75 113 GLU A O 1
ATOM 903 N N . ASP A 1 114 ? 18.330 3.136 -11.668 1.00 67.19 114 ASP A N 1
ATOM 904 C CA . ASP A 1 114 ? 18.204 4.342 -10.839 1.00 67.19 114 ASP A CA 1
ATOM 905 C C . ASP A 1 114 ? 18.404 5.647 -11.624 1.00 67.19 114 ASP A C 1
ATOM 907 O O . ASP A 1 114 ? 18.121 6.732 -11.109 1.00 67.19 114 ASP A O 1
ATOM 911 N N . CYS A 1 115 ? 18.889 5.582 -12.872 1.00 62.91 115 CYS A N 1
ATOM 912 C CA . CYS A 1 115 ? 18.940 6.778 -13.694 1.00 62.91 115 CYS A CA 1
ATOM 913 C C . CYS A 1 115 ? 17.620 7.021 -14.405 1.00 62.91 115 CYS A C 1
ATOM 915 O O . CYS A 1 115 ? 17.134 6.193 -15.172 1.00 62.91 115 CYS A O 1
ATOM 917 N N . CYS A 1 116 ? 17.159 8.261 -14.274 1.00 67.81 116 CYS A N 1
ATOM 918 C CA . CYS A 1 116 ? 16.354 8.933 -15.281 1.00 67.81 116 CYS A CA 1
ATOM 919 C C . CYS A 1 116 ? 14.844 8.564 -15.293 1.00 67.81 116 CYS A C 1
ATOM 921 O O . CYS A 1 116 ? 14.051 9.287 -15.891 1.00 67.81 116 CYS A O 1
ATOM 923 N N . MET A 1 117 ? 14.411 7.509 -14.596 1.00 75.94 117 MET A N 1
ATOM 924 C CA . MET A 1 117 ? 12.998 7.104 -14.468 1.00 75.94 117 MET A CA 1
ATOM 925 C C . MET A 1 117 ? 12.521 7.273 -13.016 1.00 75.94 117 MET A C 1
ATOM 927 O O . MET A 1 117 ? 13.283 7.013 -12.091 1.00 75.94 117 MET A O 1
ATOM 931 N N . CYS A 1 118 ? 11.277 7.707 -12.782 1.00 86.19 118 CYS A N 1
ATOM 932 C CA . CYS A 1 118 ? 10.713 7.715 -11.425 1.00 86.19 118 CYS A CA 1
ATOM 933 C C . CYS A 1 118 ? 9.946 6.437 -11.123 1.00 86.19 118 CYS A C 1
ATOM 935 O O . CYS A 1 118 ? 9.402 5.801 -12.020 1.00 86.19 118 CYS A O 1
ATOM 937 N N . ALA A 1 119 ? 9.811 6.135 -9.833 1.00 90.69 119 ALA A N 1
ATOM 938 C CA . ALA A 1 119 ? 8.875 5.126 -9.369 1.00 90.69 119 ALA A CA 1
ATOM 939 C C . ALA A 1 119 ? 7.431 5.444 -9.797 1.00 90.69 119 ALA A C 1
ATOM 941 O O . ALA A 1 119 ? 7.016 6.608 -9.825 1.00 90.69 119 ALA A O 1
ATOM 942 N N . ILE A 1 120 ? 6.666 4.390 -10.069 1.00 93.81 120 ILE A N 1
ATOM 943 C CA . ILE A 1 120 ? 5.206 4.445 -10.151 1.00 93.81 120 ILE A CA 1
ATOM 944 C C . ILE A 1 120 ? 4.663 4.288 -8.733 1.00 93.81 120 ILE A C 1
ATOM 946 O O . ILE A 1 120 ? 5.091 3.385 -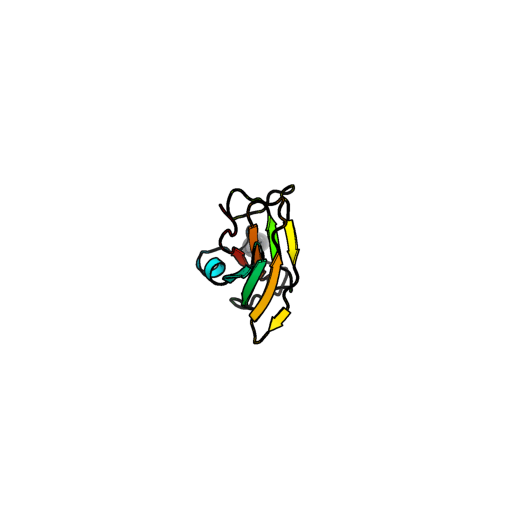8.012 1.00 93.81 120 ILE A O 1
ATOM 950 N N . LEU A 1 121 ? 3.721 5.141 -8.337 1.00 95.12 121 LEU A N 1
ATOM 951 C CA . LEU A 1 121 ? 3.030 5.037 -7.056 1.00 95.12 121 LEU A CA 1
ATOM 952 C C . LEU A 1 121 ? 1.550 4.724 -7.262 1.00 95.12 121 LEU A C 1
ATOM 954 O O . LEU A 1 121 ? 0.902 5.296 -8.136 1.00 95.12 121 LEU A O 1
ATOM 958 N N . GLY A 1 122 ? 1.019 3.851 -6.409 1.00 95.56 122 GLY A N 1
ATOM 959 C CA . GLY A 1 122 ? -0.412 3.596 -6.284 1.00 95.56 122 GLY A CA 1
ATOM 960 C C . GLY A 1 122 ? -0.873 3.781 -4.843 1.00 95.56 122 GLY A C 1
ATOM 961 O O . GLY A 1 122 ? -0.210 3.325 -3.904 1.00 95.56 122 GLY A O 1
ATOM 962 N N . PHE A 1 123 ? -2.020 4.431 -4.670 1.00 96.44 123 PHE A N 1
ATOM 963 C CA . PHE A 1 123 ? -2.631 4.692 -3.373 1.00 96.44 123 PHE A CA 1
ATOM 964 C C . PHE A 1 123 ? -3.913 3.884 -3.207 1.00 96.44 123 PHE A C 1
ATOM 966 O O . PHE A 1 123 ? -4.842 3.978 -4.010 1.00 96.4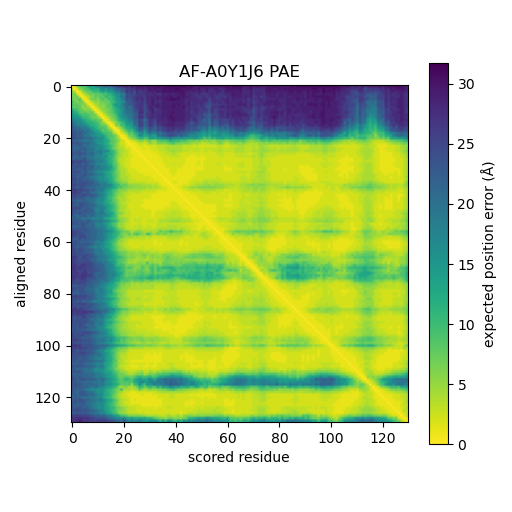4 123 PHE A O 1
ATOM 973 N N . SER A 1 124 ? -4.028 3.146 -2.104 1.00 95.94 124 SER A N 1
ATOM 974 C CA . SER A 1 124 ? -5.304 2.509 -1.776 1.00 95.94 124 SER A CA 1
ATOM 975 C C . SER A 1 124 ? -6.367 3.542 -1.408 1.00 95.94 124 SER A C 1
ATOM 977 O O . SER A 1 124 ? -6.071 4.682 -1.048 1.00 95.94 124 SER A O 1
ATOM 979 N N . LYS A 1 125 ? -7.630 3.111 -1.352 1.00 93.50 125 LYS A N 1
ATOM 980 C CA . LYS A 1 125 ? -8.673 3.871 -0.647 1.00 93.50 125 LYS A CA 1
ATOM 981 C C . LYS A 1 125 ? -8.322 4.029 0.839 1.00 93.50 125 LYS A C 1
ATOM 983 O O . LYS A 1 125 ? -7.666 3.160 1.418 1.00 93.50 125 LYS A O 1
ATOM 988 N N . LEU A 1 126 ? -8.798 5.121 1.440 1.00 93.38 126 LEU A N 1
ATOM 989 C CA . LEU A 1 126 ? -8.832 5.273 2.894 1.00 93.38 126 LEU A CA 1
ATOM 990 C C . LEU A 1 126 ? -9.750 4.206 3.489 1.00 93.38 126 LEU A C 1
ATOM 992 O O . LEU A 1 126 ? -10.858 3.978 3.001 1.00 93.38 126 LEU A O 1
ATOM 996 N N . VAL A 1 127 ? -9.284 3.567 4.552 1.00 93.19 127 VAL A N 1
ATOM 997 C CA . VAL A 1 127 ? -10.052 2.603 5.333 1.00 93.19 127 VAL A CA 1
ATOM 998 C C . VAL A 1 127 ? -10.187 3.078 6.769 1.00 93.19 127 VAL A C 1
ATOM 1000 O O . VAL A 1 127 ? -9.376 3.868 7.257 1.00 93.19 127 VAL A O 1
ATOM 1003 N N . ASN A 1 128 ? -11.213 2.567 7.451 1.00 88.06 128 ASN A N 1
ATOM 1004 C CA . ASN A 1 128 ? -11.515 2.898 8.843 1.00 88.06 128 ASN A CA 1
ATOM 1005 C C . ASN A 1 128 ? -11.891 4.372 9.086 1.00 88.06 128 ASN A C 1
ATOM 1007 O O . ASN A 1 128 ? -11.874 4.826 10.219 1.00 88.06 128 ASN A O 1
ATOM 1011 N N . SER A 1 129 ? -12.249 5.120 8.039 1.00 75.38 129 SER A N 1
ATOM 1012 C CA . SER A 1 129 ? -12.868 6.438 8.179 1.00 75.38 129 SER A CA 1
ATOM 1013 C C . SER A 1 129 ? -14.312 6.271 8.671 1.00 75.38 129 SER A C 1
ATOM 1015 O O . SER A 1 129 ? -15.206 6.022 7.861 1.00 75.38 129 SER A O 1
ATOM 1017 N N . GLU A 1 130 ? -14.510 6.326 9.986 1.00 60.56 130 GLU A N 1
ATOM 1018 C CA . GLU A 1 130 ? -15.819 6.562 10.620 1.00 60.56 130 GLU A CA 1
ATOM 1019 C C . GLU A 1 130 ? -16.101 8.064 10.737 1.00 60.56 130 GLU A C 1
ATOM 1021 O O . GLU A 1 130 ? -15.150 8.823 11.048 1.00 60.56 130 GLU A O 1
#

Secondary structure (DSSP, 8-state):
--HHHHHHHHHTTS-------S-B--HHHHTT-EEEEEETTEEEEEEESEETTEEP-S-EEEEES-SSSSSPPTTS-EEEE--EEETTEEEEEEE--TT---EEEEEEE--SSSSS-PPEEEEPPPBS--

Mean predicted aligned error: 8.74 Å

Radius of gyration: 20.34 Å; Cα contacts (8 Å, |Δi|>4): 242; chains: 1; bounding box: 53×45×59 Å

pLDDT: mean 85.1, std 15.49, range [48.06, 98.12]

Nearest PDB structures (foldseek):
  6rpt-assembly3_C  TM=4.713E-01  e=1.324E+00  Homo sapiens
  3km9-assembly2_B  TM=5.626E-01  e=2.702E+00  Homo sapiens
  3prx-assembly2_C  TM=4.487E-01  e=1.840E+00  Homo sapiens
  6h03-assembly1_A  TM=3.906E-01  e=4.677E+00  Homo sapiens
  6h04-assembly1_A  TM=3.905E-01  e=6.153E+00  Homo sapiens

Solvent-accessible surface area (backbone atoms only — not comparable to full-atom values): 7637 Å² total; per-residue (Å²): 145,70,72,73,63,57,60,58,58,60,66,71,72,70,81,76,80,54,66,54,89,61,65,46,71,49,71,80,39,20,71,46,34,44,75,45,81,76,52,90,58,25,33,37,38,40,30,66,40,58,56,100,86,17,45,46,82,51,55,31,39,40,40,36,59,56,97,66,89,74,86,77,56,95,86,53,56,65,45,83,43,71,47,44,82,55,94,74,24,31,33,44,72,52,69,60,56,90,93,50,60,25,33,34,42,42,40,45,21,40,47,89,50,87,71,53,52,47,31,38,39,22,45,31,70,79,38,67,80,126

Sequence (130 aa):
MTMRFITLLFIFFSAQVLACFAPIQGEEFDALVVITKIGKNHYSYEFPLEVNGYKNDGKVTLALSQKERGSIMANSPHKEIFPKEVNGKMKGEFTIPSNEKNAFLIVSWPPKEDCCMCAILGFSKLVNSE

Foldseek 3Di:
DPPVVVVVVVVVPPPPQLAPPDAAEDPVQQVQWDWDDPDDQKIKIKGAQDDPQFGFPQWKKKFWQDPDDDDDDPPGDIDIDGFDDDPRMTIDMDGHDPVTQKIKMWTWRADPDPGNHGIHIYIYDIPNHD